Protein AF-A0A7Y3P945-F1 (afdb_monomer_lite)

Structure (mmCIF, N/CA/C/O backbone):
data_AF-A0A7Y3P945-F1
#
_entry.id   AF-A0A7Y3P945-F1
#
loop_
_atom_site.group_PDB
_atom_site.id
_atom_site.type_symbol
_atom_site.label_atom_id
_atom_site.label_alt_id
_atom_site.label_comp_id
_atom_site.label_asym_id
_atom_site.label_entity_id
_atom_site.label_seq_id
_atom_site.pdbx_PDB_ins_code
_atom_site.Cartn_x
_atom_site.Cartn_y
_atom_site.Cartn_z
_atom_site.occupancy
_atom_site.B_iso_or_equiv
_atom_site.auth_seq_id
_atom_site.auth_comp_id
_atom_site.auth_asym_id
_atom_site.auth_atom_id
_atom_site.pdbx_PDB_model_num
ATOM 1 N N . MET A 1 1 ? -8.366 0.566 -23.201 1.00 52.12 1 MET A N 1
ATOM 2 C CA . MET A 1 1 ? -8.079 -0.579 -22.309 1.00 52.12 1 MET A CA 1
ATOM 3 C C . MET A 1 1 ? -8.282 -0.123 -20.877 1.00 52.12 1 MET A C 1
ATOM 5 O O . MET A 1 1 ? -7.810 0.958 -20.553 1.00 52.12 1 MET A O 1
ATOM 9 N N . SER A 1 2 ? -9.002 -0.881 -20.050 1.00 66.69 2 SER A N 1
ATOM 10 C CA . SER A 1 2 ? -9.197 -0.513 -18.643 1.00 66.69 2 SER A CA 1
ATOM 11 C C . SER A 1 2 ? -7.920 -0.789 -17.841 1.00 66.69 2 SER A C 1
ATOM 13 O O . SER A 1 2 ? -7.330 -1.858 -18.020 1.00 66.69 2 SER A O 1
ATOM 15 N N . PRO A 1 3 ? -7.484 0.134 -16.969 1.00 74.44 3 PRO A N 1
ATOM 16 C CA . PRO A 1 3 ? -6.309 -0.074 -16.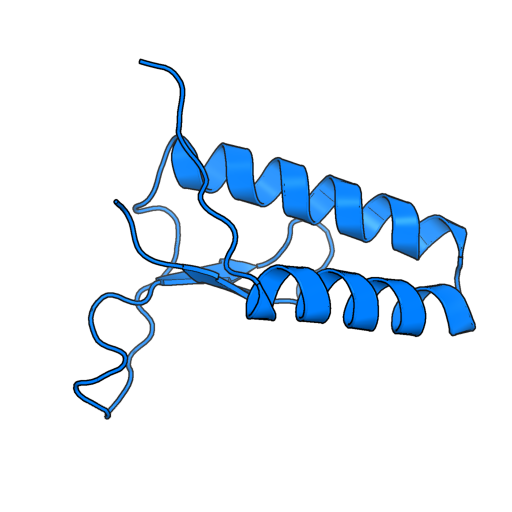136 1.00 74.44 3 PRO A CA 1
ATOM 17 C C . PRO A 1 3 ? -6.464 -1.330 -15.266 1.00 74.44 3 PRO A C 1
ATOM 19 O O . PRO A 1 3 ? -7.482 -1.517 -14.597 1.00 74.44 3 PRO A O 1
ATOM 22 N N . ARG A 1 4 ? -5.456 -2.210 -15.279 1.00 88.06 4 ARG A N 1
ATOM 23 C CA . ARG A 1 4 ? -5.464 -3.473 -14.527 1.00 88.06 4 ARG A CA 1
ATOM 24 C C . ARG A 1 4 ? -4.586 -3.349 -13.287 1.00 88.06 4 ARG A C 1
ATOM 26 O O . ARG A 1 4 ? -3.405 -3.041 -13.384 1.00 88.06 4 ARG A O 1
ATOM 33 N N . VAL A 1 5 ? -5.154 -3.653 -12.122 1.00 93.88 5 VAL A N 1
ATOM 34 C CA . VAL A 1 5 ? -4.438 -3.686 -10.838 1.00 93.88 5 VAL A CA 1
ATOM 35 C C . VAL A 1 5 ? -4.379 -5.123 -10.334 1.00 93.88 5 VAL A C 1
ATOM 37 O O . VAL A 1 5 ? -5.407 -5.789 -10.216 1.00 93.88 5 VAL A O 1
ATOM 40 N N . LEU A 1 6 ? -3.179 -5.600 -9.999 1.00 95.31 6 LEU A N 1
ATOM 41 C CA . LEU A 1 6 ? -2.970 -6.894 -9.349 1.00 95.31 6 LEU A CA 1
ATOM 42 C C . LEU A 1 6 ? -2.443 -6.678 -7.928 1.00 95.31 6 LEU A C 1
ATOM 44 O O . LEU A 1 6 ? -1.311 -6.243 -7.730 1.00 95.31 6 LEU A O 1
ATOM 48 N N . ILE A 1 7 ? -3.261 -7.011 -6.929 1.00 95.56 7 ILE A N 1
ATOM 49 C CA . ILE A 1 7 ? -2.893 -6.882 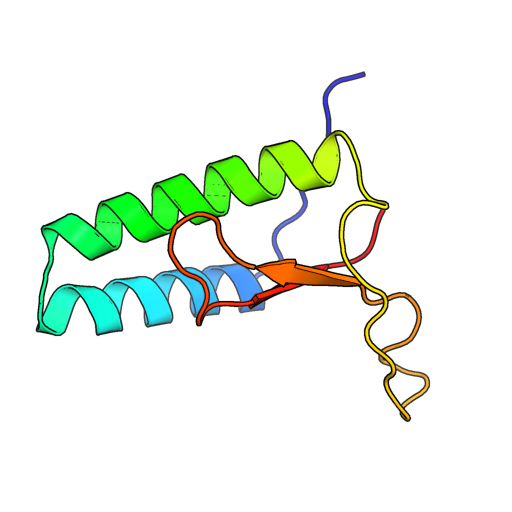-5.514 1.00 95.56 7 ILE A CA 1
ATOM 50 C C . ILE A 1 7 ? -2.349 -8.223 -5.015 1.00 95.56 7 ILE A C 1
ATOM 52 O O . ILE A 1 7 ? -3.068 -9.227 -4.986 1.00 95.56 7 ILE A O 1
ATOM 56 N N . ARG A 1 8 ? -1.074 -8.244 -4.603 1.00 95.75 8 ARG A N 1
ATOM 57 C CA . ARG A 1 8 ? -0.444 -9.432 -4.002 1.00 95.75 8 ARG A CA 1
ATOM 58 C C . ARG A 1 8 ? -1.145 -9.811 -2.696 1.00 95.75 8 ARG A C 1
ATOM 60 O O . ARG A 1 8 ? -1.612 -8.948 -1.960 1.00 95.75 8 ARG A O 1
ATOM 67 N N . LYS A 1 9 ? -1.143 -11.105 -2.357 1.00 97.50 9 LYS A N 1
ATOM 68 C CA . LYS A 1 9 ? -1.723 -11.605 -1.096 1.00 97.50 9 LYS A CA 1
ATOM 69 C C . LYS A 1 9 ? -1.124 -10.916 0.137 1.00 97.50 9 LYS A C 1
ATOM 71 O O . LYS A 1 9 ? -1.875 -10.615 1.053 1.00 97.50 9 LYS A O 1
ATOM 76 N N . ALA A 1 10 ? 0.186 -10.650 0.129 1.00 96.75 10 ALA A N 1
ATOM 77 C CA . ALA A 1 10 ? 0.867 -9.892 1.181 1.00 96.75 10 ALA A CA 1
ATOM 78 C C . ALA A 1 10 ? 0.310 -8.463 1.293 1.00 96.75 10 ALA A C 1
ATOM 80 O O . ALA A 1 10 ? -0.255 -8.129 2.317 1.00 96.75 10 ALA A O 1
ATOM 81 N N . ALA A 1 11 ? 0.288 -7.704 0.192 1.00 97.06 11 ALA A N 1
ATOM 82 C CA . ALA A 1 11 ? -0.264 -6.346 0.176 1.00 97.06 11 ALA A CA 1
ATOM 83 C C . ALA A 1 11 ? -1.740 -6.274 0.613 1.00 97.06 11 ALA A C 1
ATOM 85 O O . ALA A 1 11 ? -2.166 -5.295 1.215 1.00 97.06 11 ALA A O 1
ATOM 86 N N . ARG A 1 12 ? -2.545 -7.311 0.335 1.00 97.50 12 ARG A N 1
ATOM 87 C CA . ARG A 1 12 ? -3.924 -7.389 0.844 1.00 97.50 12 ARG A CA 1
ATOM 88 C C . ARG A 1 12 ? -3.973 -7.534 2.370 1.00 97.50 12 ARG A C 1
ATOM 90 O O . ARG A 1 12 ? -4.880 -6.980 2.978 1.00 97.50 12 ARG A O 1
ATOM 97 N N . ARG A 1 13 ? -3.037 -8.280 2.967 1.00 98.19 13 ARG A N 1
ATOM 98 C CA . ARG A 1 13 ? -2.903 -8.390 4.429 1.00 98.19 13 ARG A CA 1
ATOM 99 C C . ARG A 1 13 ? -2.433 -7.067 5.017 1.00 98.19 13 ARG A C 1
ATOM 101 O O . ARG A 1 13 ? -3.102 -6.572 5.905 1.00 98.19 13 ARG A O 1
ATOM 108 N N . ASP A 1 14 ? -1.423 -6.441 4.414 1.00 98.00 14 ASP A N 1
ATOM 109 C CA . ASP A 1 14 ? -0.917 -5.133 4.852 1.00 98.00 14 ASP A CA 1
ATOM 110 C C . ASP A 1 14 ? -2.042 -4.081 4.902 1.00 98.00 14 ASP A C 1
ATOM 112 O O . ASP A 1 14 ? -2.173 -3.348 5.877 1.00 98.00 14 ASP A O 1
ATOM 116 N N . LEU A 1 15 ? -2.920 -4.043 3.889 1.00 97.31 15 LEU A N 1
ATOM 117 C CA . LEU A 1 15 ? -4.097 -3.163 3.892 1.00 97.31 15 LEU A CA 1
ATOM 118 C C . LEU A 1 15 ? -5.055 -3.452 5.055 1.00 97.31 15 LEU A C 1
ATOM 120 O O . LEU A 1 15 ? -5.577 -2.513 5.656 1.00 97.31 15 LEU A O 1
ATOM 124 N N . ALA A 1 16 ? -5.308 -4.730 5.344 1.00 97.50 16 ALA A N 1
ATOM 125 C CA . ALA A 1 16 ? -6.184 -5.138 6.436 1.00 97.50 16 ALA A CA 1
ATOM 126 C C . ALA A 1 16 ? -5.57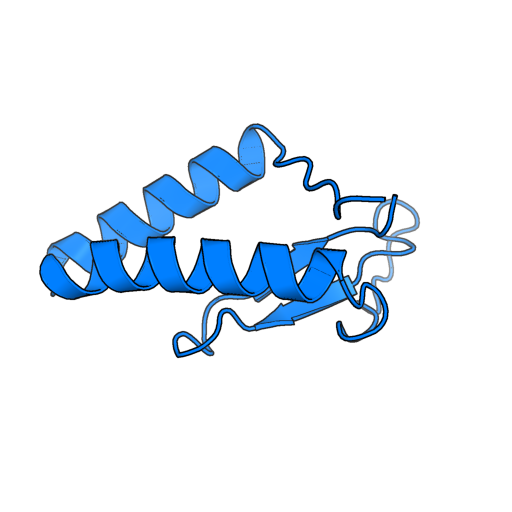2 -4.789 7.800 1.00 97.50 16 ALA A C 1
ATOM 128 O O . ALA A 1 16 ? -6.273 -4.243 8.648 1.00 97.50 16 ALA A O 1
ATOM 129 N N . ASP A 1 17 ? -4.273 -5.027 7.976 1.00 98.06 17 ASP A N 1
ATOM 130 C CA . ASP A 1 17 ? -3.544 -4.747 9.213 1.00 98.06 17 ASP A CA 1
ATOM 131 C C . ASP A 1 17 ? -3.475 -3.234 9.481 1.00 98.06 17 ASP A C 1
ATOM 133 O O . ASP A 1 17 ? -3.785 -2.788 10.588 1.00 98.06 17 ASP A O 1
ATOM 137 N N . CYS A 1 18 ? -3.177 -2.418 8.459 1.00 96.75 18 CYS A N 1
ATOM 138 C CA . CYS A 1 18 ? -3.225 -0.956 8.566 1.00 96.75 18 CYS A CA 1
ATOM 139 C C . CYS A 1 18 ? -4.629 -0.455 8.934 1.00 96.75 18 CYS A C 1
ATOM 141 O O . CYS A 1 18 ? -4.775 0.369 9.837 1.00 96.75 18 CYS A O 1
ATOM 143 N N . ALA A 1 19 ? -5.672 -0.959 8.266 1.00 97.06 19 ALA A N 1
ATOM 144 C CA . ALA A 1 19 ? -7.047 -0.560 8.557 1.00 97.06 19 ALA A CA 1
ATOM 145 C C . ALA A 1 19 ? -7.471 -0.966 9.978 1.00 97.06 19 ALA A C 1
ATOM 147 O O . ALA A 1 19 ? -8.074 -0.160 10.688 1.00 97.06 19 ALA A O 1
ATOM 148 N N . ALA A 1 20 ? -7.115 -2.176 10.417 1.00 97.56 20 ALA A N 1
ATOM 149 C CA . ALA A 1 20 ? -7.376 -2.650 11.772 1.00 97.56 20 ALA A CA 1
ATOM 150 C C . ALA A 1 20 ? -6.670 -1.776 12.819 1.00 97.56 20 ALA A C 1
ATOM 152 O O . ALA A 1 20 ? -7.299 -1.378 13.797 1.00 97.56 20 ALA A O 1
ATOM 153 N N . PHE A 1 21 ? -5.407 -1.407 12.585 1.00 96.56 21 PHE A N 1
ATOM 154 C CA . PHE A 1 21 ? -4.665 -0.511 13.472 1.00 96.56 21 PHE A CA 1
ATOM 155 C C . PHE A 1 21 ? -5.310 0.879 13.570 1.00 96.56 21 PHE A C 1
ATOM 157 O O . PHE A 1 21 ? -5.519 1.390 14.669 1.00 96.56 21 PHE A O 1
ATOM 164 N N . ILE A 1 22 ? -5.693 1.476 12.435 1.00 95.62 22 ILE A N 1
ATOM 165 C CA . ILE A 1 22 ? -6.397 2.769 12.410 1.00 95.62 22 ILE A CA 1
ATOM 166 C C . ILE A 1 22 ? -7.719 2.676 13.189 1.00 95.62 22 ILE A C 1
ATOM 168 O O . ILE A 1 22 ? -8.055 3.581 13.961 1.00 95.62 22 ILE A O 1
ATOM 172 N N . ALA A 1 23 ? -8.450 1.568 13.036 1.00 96.75 23 ALA A N 1
ATOM 173 C CA . ALA A 1 23 ? -9.740 1.362 13.684 1.00 96.75 23 ALA A CA 1
ATOM 174 C C . ALA A 1 23 ? -9.664 1.308 15.218 1.00 96.75 23 ALA A C 1
ATOM 176 O O . ALA A 1 23 ? -10.657 1.634 15.864 1.00 96.75 23 ALA A O 1
ATOM 177 N N . LEU A 1 24 ? -8.503 0.986 15.805 1.00 96.69 24 LEU A N 1
ATOM 178 C CA . LEU A 1 24 ? -8.308 1.010 17.263 1.00 96.69 24 LEU A CA 1
ATOM 179 C C . LEU A 1 24 ? -8.547 2.397 17.870 1.00 96.69 24 LEU A C 1
ATOM 181 O O . LEU A 1 24 ? -8.924 2.501 19.033 1.00 96.69 24 LEU A O 1
ATOM 185 N N . THR A 1 25 ? -8.320 3.460 17.095 1.00 94.12 25 THR A N 1
ATOM 186 C CA . THR A 1 25 ? -8.488 4.844 17.563 1.00 94.12 25 THR A CA 1
ATOM 187 C C . THR A 1 25 ? -9.627 5.567 16.854 1.00 94.12 25 THR A C 1
ATOM 189 O O . THR A 1 25 ? -10.315 6.377 17.475 1.00 94.12 25 THR A O 1
ATOM 192 N N . ARG A 1 26 ? -9.826 5.312 15.552 1.00 92.94 26 ARG A N 1
ATOM 193 C CA . ARG A 1 26 ? -10.808 6.012 14.706 1.00 92.94 26 ARG A CA 1
ATOM 194 C C . ARG A 1 26 ? -11.405 5.065 13.651 1.00 92.94 26 ARG A C 1
ATOM 196 O O . ARG A 1 26 ? -10.951 5.066 12.504 1.00 92.94 26 ARG A O 1
ATOM 203 N N . PRO A 1 27 ? -12.441 4.277 13.990 1.00 89.19 27 PRO A N 1
ATOM 204 C CA . PRO A 1 27 ? -13.069 3.308 13.080 1.00 89.19 27 PRO A CA 1
ATOM 205 C C . PRO A 1 27 ? -13.512 3.894 11.732 1.00 89.19 27 PRO A C 1
ATOM 207 O O . PRO A 1 27 ? -13.263 3.310 10.679 1.00 89.19 27 PRO A O 1
ATOM 210 N N . GLN A 1 28 ? -14.099 5.091 11.739 1.00 89.88 28 GLN A N 1
ATOM 211 C CA . GLN A 1 28 ? -14.524 5.808 10.534 1.00 89.88 28 GLN A CA 1
ATOM 212 C C . GLN A 1 28 ? -13.356 6.139 9.590 1.00 89.88 28 GLN A C 1
ATOM 214 O O . GLN A 1 28 ? -13.521 6.175 8.371 1.00 89.88 28 GLN A O 1
ATOM 219 N N . THR A 1 29 ? -12.153 6.335 10.135 1.00 94.75 29 THR A N 1
ATOM 220 C CA . THR A 1 29 ? -10.947 6.625 9.353 1.00 94.75 29 THR A CA 1
ATOM 221 C C . THR A 1 29 ? -10.394 5.365 8.681 1.00 94.75 29 THR A C 1
ATOM 223 O O . THR A 1 29 ? -9.787 5.468 7.618 1.00 94.75 29 THR A O 1
ATOM 226 N N . ALA A 1 30 ? -10.646 4.172 9.228 1.00 95.38 30 ALA A N 1
ATOM 227 C CA . ALA A 1 30 ? -10.202 2.917 8.620 1.00 95.38 30 ALA A CA 1
ATOM 228 C C . ALA A 1 30 ? -10.901 2.643 7.277 1.00 95.38 30 ALA A C 1
ATOM 230 O O . ALA A 1 30 ? -10.254 2.241 6.310 1.00 95.38 30 ALA A O 1
ATOM 231 N N . ALA A 1 31 ? -12.204 2.926 7.184 1.00 94.81 31 ALA A N 1
ATOM 232 C CA . ALA A 1 31 ? -12.933 2.839 5.918 1.00 94.81 31 ALA A CA 1
ATOM 233 C C . ALA A 1 31 ? -12.399 3.856 4.893 1.00 94.81 31 ALA A C 1
ATOM 235 O O . ALA A 1 31 ? -12.099 3.492 3.755 1.00 94.81 31 ALA A O 1
ATOM 236 N N . ALA A 1 32 ? -12.183 5.105 5.325 1.00 96.00 32 ALA A N 1
ATOM 237 C CA . ALA A 1 32 ? -11.598 6.148 4.482 1.00 96.00 32 ALA A CA 1
ATOM 238 C C . ALA A 1 32 ? -10.195 5.767 3.968 1.00 96.00 32 ALA A C 1
ATOM 240 O O . ALA A 1 32 ? -9.878 6.013 2.806 1.00 96.00 32 ALA A O 1
ATOM 241 N N . PHE A 1 33 ? -9.376 5.103 4.790 1.00 96.88 33 PHE A N 1
ATOM 242 C CA . PHE A 1 33 ? -8.066 4.592 4.382 1.00 96.88 33 PHE A CA 1
ATOM 243 C C . PHE A 1 33 ? -8.163 3.585 3.233 1.00 96.88 33 PHE A C 1
ATOM 245 O O . PHE A 1 33 ? -7.463 3.727 2.228 1.00 96.88 33 PHE A O 1
ATOM 252 N N . LEU A 1 34 ? -9.048 2.590 3.344 1.00 96.19 34 LEU A N 1
ATOM 253 C CA . LEU A 1 34 ? -9.230 1.573 2.303 1.00 96.19 34 LEU A CA 1
ATOM 254 C C . LEU A 1 34 ? -9.728 2.184 0.986 1.00 96.19 34 LEU A C 1
ATOM 256 O O . LEU A 1 34 ? -9.286 1.789 -0.100 1.00 96.19 34 LEU A O 1
ATOM 260 N N . ASP A 1 35 ? -10.610 3.174 1.073 1.00 96.31 35 ASP A N 1
ATOM 261 C CA . ASP A 1 35 ? -11.128 3.897 -0.084 1.00 96.31 35 ASP A CA 1
ATOM 262 C C . ASP A 1 35 ? -10.051 4.762 -0.743 1.00 96.31 35 ASP A C 1
ATOM 264 O O . ASP A 1 35 ? -9.891 4.738 -1.969 1.00 96.31 35 ASP A O 1
ATOM 268 N N . SER A 1 36 ? -9.246 5.465 0.052 1.00 96.88 36 SER A N 1
ATOM 269 C CA . SER A 1 36 ? -8.097 6.231 -0.432 1.00 96.88 36 SER A CA 1
ATOM 270 C C . SER A 1 36 ? -7.016 5.345 -1.049 1.00 96.88 36 SER A C 1
ATOM 272 O O . SER A 1 36 ? -6.484 5.687 -2.110 1.00 96.88 36 SER A O 1
ATOM 274 N N . ALA A 1 37 ? -6.741 4.167 -0.483 1.00 96.81 37 ALA A N 1
ATOM 275 C CA . ALA A 1 37 ? -5.846 3.183 -1.089 1.00 96.81 37 ALA A CA 1
ATOM 276 C C . ALA A 1 37 ? -6.378 2.713 -2.452 1.00 96.81 37 ALA A C 1
ATOM 278 O O . ALA A 1 37 ? -5.647 2.744 -3.444 1.00 96.81 37 ALA A O 1
ATOM 279 N N . ARG A 1 38 ? -7.672 2.373 -2.541 1.00 95.50 38 ARG A N 1
ATOM 280 C CA . ARG A 1 38 ? -8.322 1.958 -3.795 1.00 95.50 38 ARG A CA 1
ATOM 281 C C . ARG A 1 38 ? -8.274 3.043 -4.875 1.00 95.50 38 ARG A C 1
ATOM 283 O O . ARG A 1 38 ? -7.907 2.738 -6.011 1.00 95.50 38 ARG A O 1
ATOM 290 N N . ARG A 1 39 ? -8.587 4.299 -4.531 1.00 95.81 39 ARG A N 1
ATOM 291 C CA . ARG A 1 39 ? -8.459 5.451 -5.448 1.00 95.81 39 ARG A CA 1
ATOM 292 C C . ARG A 1 39 ? -7.016 5.636 -5.911 1.00 95.81 39 ARG A C 1
ATOM 294 O O . ARG A 1 39 ? -6.771 5.855 -7.096 1.00 95.81 39 ARG A O 1
ATOM 301 N N . THR A 1 40 ? -6.060 5.490 -4.994 1.00 96.06 40 THR A N 1
ATOM 302 C CA . THR A 1 40 ? -4.634 5.596 -5.320 1.00 96.06 40 THR A CA 1
ATOM 303 C C . THR A 1 40 ? -4.211 4.494 -6.294 1.00 96.06 40 THR A C 1
ATOM 305 O O . THR A 1 40 ? -3.532 4.786 -7.273 1.00 96.06 40 THR A O 1
ATOM 308 N N . PHE A 1 41 ? -4.660 3.247 -6.110 1.00 95.31 41 PHE A N 1
ATOM 309 C CA . PHE A 1 41 ? -4.374 2.159 -7.055 1.00 95.31 41 PHE A CA 1
ATOM 310 C C . PHE A 1 41 ? -4.928 2.425 -8.453 1.00 95.31 41 PHE A C 1
ATOM 312 O O . PHE A 1 41 ? -4.210 2.218 -9.428 1.00 95.31 41 PHE A O 1
ATOM 319 N N . ALA A 1 42 ? -6.171 2.903 -8.553 1.00 94.06 42 ALA A N 1
ATOM 320 C CA . ALA A 1 42 ? -6.767 3.265 -9.837 1.00 94.06 42 ALA A CA 1
ATOM 321 C C . ALA A 1 42 ? -5.929 4.343 -10.541 1.00 94.06 42 ALA A C 1
ATOM 323 O O . ALA A 1 42 ? -5.560 4.182 -11.704 1.00 94.06 42 ALA A O 1
ATOM 324 N N . ARG A 1 43 ? -5.516 5.378 -9.799 1.00 94.56 43 ARG A N 1
ATOM 325 C CA . ARG A 1 43 ? -4.683 6.452 -10.345 1.00 94.56 43 ARG A CA 1
ATOM 326 C C . ARG A 1 43 ? -3.308 5.969 -10.807 1.00 94.56 43 ARG A C 1
ATOM 328 O O . ARG A 1 43 ? -2.832 6.384 -11.860 1.00 94.56 43 ARG A O 1
ATOM 335 N N . LEU A 1 44 ? -2.671 5.087 -10.039 1.00 94.94 44 LEU A N 1
ATOM 336 C CA . LEU A 1 44 ? -1.381 4.497 -10.406 1.00 94.94 44 LEU A CA 1
ATOM 337 C C . LEU A 1 44 ? -1.489 3.549 -11.603 1.00 94.94 44 LEU A C 1
ATOM 339 O O . LEU A 1 44 ? -0.518 3.385 -12.330 1.00 94.94 44 LEU A O 1
ATOM 343 N N . ALA A 1 45 ? -2.646 2.931 -11.824 1.00 94.44 45 ALA A N 1
ATOM 344 C CA . ALA A 1 45 ? -2.863 2.096 -12.995 1.00 94.44 45 ALA A CA 1
ATOM 345 C C . ALA A 1 45 ? -3.112 2.924 -14.268 1.00 94.44 45 ALA A C 1
ATOM 347 O O . ALA A 1 45 ? -2.735 2.487 -15.351 1.00 94.44 45 ALA A O 1
ATOM 348 N N . GLU A 1 46 ? -3.693 4.122 -14.144 1.00 94.38 46 GLU A N 1
ATOM 349 C CA . GLU A 1 46 ? -3.800 5.094 -15.245 1.00 94.38 46 GLU A CA 1
ATOM 350 C C . GLU A 1 46 ? -2.448 5.720 -15.606 1.00 94.38 46 GLU A C 1
ATOM 352 O O . GLU A 1 46 ? -2.131 5.867 -16.785 1.00 94.38 46 GLU A O 1
ATOM 357 N N . LEU A 1 47 ? -1.648 6.092 -14.598 1.00 94.19 47 LEU A N 1
ATOM 358 C CA . LEU A 1 47 ? -0.343 6.729 -14.785 1.00 94.19 47 LEU A CA 1
ATOM 359 C C . LEU A 1 47 ? 0.741 6.041 -13.931 1.00 94.19 47 LEU A C 1
ATOM 361 O O . LEU A 1 47 ? 1.137 6.562 -12.882 1.00 94.19 47 LEU A O 1
ATOM 365 N N . PRO A 1 48 ? 1.280 4.888 -14.378 1.00 93.00 48 PRO A N 1
ATOM 366 C CA . PRO A 1 48 ? 2.233 4.099 -13.592 1.00 93.00 48 PRO A CA 1
ATOM 367 C C . PRO A 1 48 ? 3.571 4.790 -13.320 1.00 93.00 48 PRO A C 1
ATOM 369 O O . PRO A 1 48 ? 4.295 4.381 -12.412 1.00 93.00 48 PRO A O 1
ATOM 372 N N . SER A 1 49 ? 3.913 5.839 -14.070 1.00 93.06 49 SER A N 1
ATOM 373 C CA . SER A 1 49 ? 5.124 6.642 -13.869 1.00 93.06 49 SER A CA 1
ATOM 374 C C . SER A 1 49 ? 5.016 7.660 -12.728 1.00 93.06 49 SER A C 1
ATOM 376 O O . SER A 1 49 ? 6.041 8.213 -12.336 1.00 93.06 49 SER A O 1
ATOM 378 N N . LEU A 1 50 ? 3.816 7.882 -12.170 1.00 93.94 50 LEU A N 1
ATOM 379 C CA . LEU A 1 50 ? 3.560 8.889 -11.132 1.00 93.94 50 LEU A CA 1
ATOM 380 C C . LEU A 1 50 ? 4.326 8.622 -9.822 1.00 93.94 50 LEU A C 1
ATOM 382 O O . LEU A 1 50 ? 4.690 9.552 -9.104 1.00 93.94 50 LEU A O 1
ATOM 386 N N . GLY A 1 51 ? 4.582 7.352 -9.503 1.00 92.69 51 GLY A N 1
ATOM 387 C CA . GLY A 1 51 ? 5.388 6.948 -8.356 1.00 92.69 51 GLY A CA 1
ATOM 388 C C . GLY A 1 51 ? 6.875 7.223 -8.548 1.00 92.69 51 GLY A C 1
ATOM 389 O O . GLY A 1 51 ? 7.450 6.909 -9.593 1.00 92.69 51 GLY A O 1
ATOM 390 N N . ALA A 1 52 ? 7.519 7.730 -7.497 1.00 92.81 52 ALA A N 1
ATOM 391 C CA . ALA A 1 52 ? 8.966 7.903 -7.463 1.00 92.81 52 ALA A CA 1
ATOM 392 C C . ALA A 1 52 ? 9.668 6.539 -7.456 1.00 92.81 52 ALA A C 1
ATOM 394 O O . ALA A 1 52 ? 9.224 5.605 -6.781 1.00 92.81 52 ALA A O 1
ATOM 395 N N . THR A 1 53 ? 10.787 6.431 -8.170 1.00 91.25 53 THR A N 1
ATOM 396 C CA . THR A 1 53 ? 11.632 5.233 -8.136 1.00 91.25 53 THR A CA 1
ATOM 397 C C . THR A 1 53 ? 12.114 4.983 -6.710 1.00 91.25 53 THR A C 1
ATOM 399 O O . THR A 1 53 ? 12.599 5.891 -6.029 1.00 91.25 53 THR A O 1
ATOM 402 N N . TYR A 1 54 ? 11.967 3.748 -6.240 1.00 88.56 54 TYR A N 1
ATOM 403 C CA . TYR A 1 54 ? 12.543 3.325 -4.976 1.00 88.56 54 TYR A CA 1
ATOM 404 C C . TYR A 1 54 ? 13.996 2.914 -5.224 1.00 88.56 54 TYR A C 1
ATOM 406 O O . TYR A 1 54 ? 14.260 1.887 -5.846 1.00 88.56 54 TYR A O 1
ATOM 414 N N . ALA A 1 55 ? 14.934 3.753 -4.780 1.00 78.56 55 ALA A N 1
ATOM 415 C CA . ALA A 1 55 ? 16.367 3.501 -4.893 1.00 78.56 55 ALA A CA 1
ATOM 416 C C . ALA A 1 55 ? 16.778 2.389 -3.917 1.00 78.56 55 ALA A C 1
ATOM 418 O O . ALA A 1 55 ? 17.260 2.644 -2.816 1.00 78.56 55 ALA A O 1
ATOM 419 N N . ALA A 1 56 ? 16.515 1.145 -4.302 1.00 74.38 56 ALA A N 1
ATOM 420 C CA . ALA A 1 56 ? 16.902 -0.016 -3.528 1.00 74.38 56 ALA A CA 1
ATOM 421 C C . ALA A 1 56 ? 18.293 -0.503 -3.941 1.00 74.38 56 ALA A C 1
ATOM 423 O O . ALA A 1 56 ? 18.582 -0.661 -5.124 1.00 74.38 56 ALA A O 1
ATOM 424 N N . LEU A 1 57 ? 19.128 -0.813 -2.948 1.00 67.62 57 LEU A N 1
ATOM 425 C CA . LEU A 1 57 ? 20.455 -1.403 -3.158 1.00 67.62 57 LEU A CA 1
ATOM 426 C C . LEU A 1 57 ? 20.376 -2.877 -3.599 1.00 67.62 57 LEU A C 1
ATOM 428 O O . LEU A 1 57 ? 21.325 -3.411 -4.164 1.00 67.62 57 LEU A O 1
ATOM 432 N N . SER A 1 58 ? 19.243 -3.549 -3.352 1.00 79.75 58 SER A N 1
ATOM 433 C CA . SER A 1 58 ? 19.061 -4.963 -3.690 1.00 79.75 58 SER A CA 1
ATOM 434 C C . SER A 1 58 ? 18.542 -5.156 -5.122 1.00 79.75 58 SER A C 1
ATOM 436 O O . SER A 1 58 ? 17.493 -4.600 -5.467 1.00 79.75 58 SER A O 1
ATOM 438 N N . PRO A 1 59 ? 19.163 -6.044 -5.924 1.00 77.69 59 PRO A N 1
ATOM 439 C CA . PRO A 1 59 ? 18.676 -6.427 -7.253 1.00 77.69 59 PRO A CA 1
ATOM 440 C C . PRO A 1 59 ? 17.217 -6.910 -7.282 1.00 77.69 59 PRO A C 1
ATOM 442 O O . PRO A 1 59 ? 16.521 -6.722 -8.279 1.00 77.69 59 PRO A O 1
ATOM 445 N N . SER A 1 60 ? 16.748 -7.516 -6.187 1.00 80.19 60 SER A N 1
ATOM 446 C CA . SER A 1 60 ? 15.381 -8.045 -6.036 1.00 80.19 60 SER A CA 1
ATOM 447 C C . SER A 1 60 ? 14.299 -6.957 -5.954 1.00 80.19 60 SER A C 1
ATOM 449 O O . SER A 1 60 ? 13.112 -7.216 -6.182 1.00 80.19 60 SER A O 1
ATOM 451 N N . LEU A 1 61 ? 14.710 -5.723 -5.659 1.00 83.06 61 LEU A N 1
ATOM 452 C CA . LEU A 1 61 ? 13.848 -4.558 -5.484 1.00 83.06 61 LEU A CA 1
ATOM 453 C C . LEU A 1 61 ? 13.949 -3.578 -6.660 1.00 83.06 61 LEU A C 1
ATOM 455 O O . LEU A 1 61 ? 13.407 -2.475 -6.590 1.00 83.06 61 LEU A O 1
ATOM 459 N N . ARG A 1 62 ? 14.583 -3.996 -7.765 1.00 83.12 62 ARG A N 1
ATOM 460 C CA . ARG A 1 62 ? 14.581 -3.236 -9.018 1.00 83.12 62 ARG A CA 1
ATOM 461 C C . ARG A 1 62 ? 13.155 -2.994 -9.519 1.00 83.12 62 ARG A C 1
ATOM 463 O O . ARG A 1 62 ? 12.226 -3.769 -9.239 1.00 83.12 62 ARG A O 1
ATOM 470 N N . ASP A 1 63 ? 13.012 -1.857 -10.194 1.00 86.88 63 ASP A N 1
ATOM 471 C CA . ASP A 1 63 ? 11.788 -1.352 -10.827 1.00 86.88 63 ASP A CA 1
ATOM 472 C C . ASP A 1 63 ? 10.604 -1.125 -9.882 1.00 86.88 63 ASP A C 1
ATOM 474 O O . ASP A 1 63 ? 9.471 -0.916 -10.320 1.00 86.88 63 ASP A O 1
ATOM 478 N N . ILE A 1 64 ? 10.854 -1.136 -8.570 1.00 93.31 64 ILE A N 1
ATOM 479 C CA . ILE A 1 64 ? 9.850 -0.744 -7.593 1.00 93.31 64 ILE A CA 1
ATOM 480 C C . ILE A 1 64 ? 9.698 0.771 -7.626 1.00 93.31 64 ILE A C 1
ATOM 482 O O . ILE A 1 64 ? 10.659 1.537 -7.526 1.00 93.31 64 ILE A O 1
ATOM 486 N N . ARG A 1 65 ? 8.446 1.195 -7.708 1.00 94.62 65 ARG A N 1
ATOM 487 C CA . ARG A 1 65 ? 8.026 2.571 -7.490 1.00 94.62 65 ARG A CA 1
ATOM 488 C C . ARG A 1 65 ? 7.290 2.663 -6.168 1.00 94.62 65 ARG A C 1
ATOM 490 O O . ARG A 1 65 ? 6.664 1.698 -5.725 1.00 94.62 65 ARG A O 1
ATOM 497 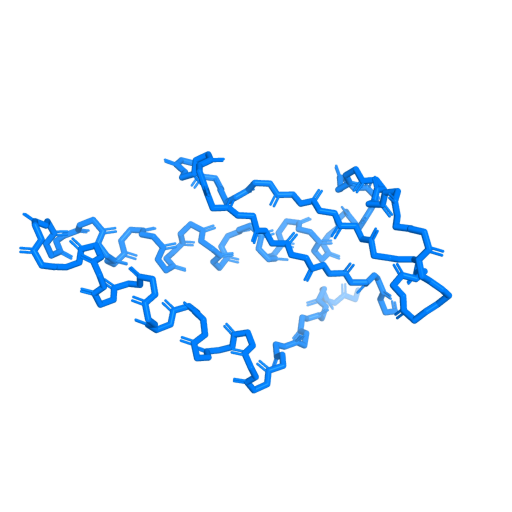N N . ARG A 1 66 ? 7.367 3.834 -5.546 1.00 95.38 66 ARG A N 1
ATOM 498 C CA . ARG A 1 66 ? 6.629 4.157 -4.328 1.00 95.38 66 ARG A CA 1
ATOM 499 C C . ARG A 1 66 ? 5.754 5.381 -4.531 1.00 95.38 66 ARG A C 1
ATOM 501 O O . ARG A 1 66 ? 6.156 6.344 -5.187 1.00 95.38 66 ARG A O 1
ATOM 508 N N . PHE A 1 67 ? 4.577 5.359 -3.930 1.00 96.62 67 PHE A N 1
ATOM 509 C CA . PHE A 1 67 ? 3.668 6.497 -3.913 1.00 96.62 67 PHE A CA 1
ATOM 510 C C . PHE A 1 67 ? 2.915 6.547 -2.585 1.00 96.62 67 PHE A C 1
ATOM 512 O O . PHE A 1 67 ? 2.724 5.512 -1.951 1.00 96.62 67 PHE A O 1
ATOM 519 N N . ARG A 1 68 ? 2.521 7.739 -2.138 1.00 97.50 68 ARG A N 1
ATOM 520 C CA . ARG A 1 68 ? 1.760 7.895 -0.890 1.00 97.50 68 ARG A CA 1
ATOM 521 C C . ARG A 1 68 ? 0.300 7.528 -1.120 1.00 97.50 68 ARG A C 1
ATOM 523 O O . ARG A 1 68 ? -0.233 7.810 -2.191 1.00 97.50 68 ARG A O 1
ATOM 530 N N . VAL A 1 69 ? -0.349 6.949 -0.115 1.00 96.25 69 VAL A N 1
ATOM 531 C CA . VAL A 1 69 ? -1.811 6.835 -0.113 1.00 96.25 69 VAL A CA 1
ATOM 532 C C . VAL A 1 69 ? -2.390 8.247 0.012 1.00 96.25 69 VAL A C 1
ATOM 534 O O . VAL A 1 69 ? -1.974 9.015 0.883 1.00 96.25 69 VAL A O 1
ATOM 537 N N . ALA A 1 70 ? -3.315 8.620 -0.877 1.00 89.12 70 ALA A N 1
ATOM 538 C CA . ALA A 1 70 ? -3.975 9.927 -0.814 1.00 89.12 70 ALA A CA 1
ATOM 539 C C . ALA A 1 70 ? -4.584 10.154 0.581 1.00 89.12 70 ALA A C 1
ATOM 541 O O . ALA A 1 70 ? -5.161 9.227 1.130 1.00 89.12 70 ALA A O 1
ATOM 542 N N . GLU A 1 71 ? -4.438 11.352 1.158 1.00 91.25 71 GLU A N 1
ATOM 543 C CA . GLU A 1 71 ? -4.920 11.711 2.516 1.00 91.25 71 GLU A CA 1
ATOM 544 C C . GLU A 1 71 ? -4.253 10.945 3.684 1.00 91.25 71 GLU A C 1
ATOM 546 O O . GLU A 1 71 ? -4.469 11.290 4.841 1.00 91.25 71 GLU A O 1
ATOM 551 N N . PHE A 1 72 ? -3.385 9.965 3.403 1.00 94.31 72 PHE A N 1
ATOM 552 C CA . PHE A 1 72 ? -2.675 9.143 4.387 1.00 94.31 72 PHE A CA 1
ATOM 553 C C . PHE A 1 72 ? -1.176 9.123 4.064 1.00 94.31 72 PHE A C 1
ATOM 555 O O . PHE A 1 72 ? -0.617 8.111 3.638 1.00 94.31 72 PHE A O 1
ATOM 562 N N . THR A 1 73 ? -0.510 10.265 4.249 1.00 90.12 73 THR A N 1
ATOM 563 C CA . THR A 1 73 ? 0.877 10.488 3.800 1.00 90.12 73 THR A CA 1
ATOM 564 C C . THR A 1 73 ? 1.913 9.565 4.434 1.00 90.12 73 THR A C 1
ATOM 566 O O . THR A 1 73 ? 2.966 9.350 3.828 1.00 90.12 73 THR A O 1
ATOM 569 N N . ASP A 1 74 ? 1.599 9.010 5.605 1.00 93.12 74 ASP A N 1
ATOM 570 C CA . ASP A 1 74 ? 2.458 8.083 6.352 1.00 93.12 74 ASP A CA 1
ATOM 571 C C . ASP A 1 74 ? 2.391 6.646 5.815 1.00 93.12 74 ASP A C 1
ATOM 573 O O . ASP A 1 74 ? 3.182 5.792 6.208 1.00 93.12 74 ASP A O 1
ATOM 577 N N . HIS A 1 75 ? 1.476 6.373 4.879 1.00 96.06 75 HIS A N 1
ATOM 578 C CA . HIS A 1 75 ? 1.316 5.068 4.250 1.00 96.06 75 HIS A CA 1
ATOM 579 C C . HIS A 1 75 ? 1.829 5.111 2.808 1.00 96.06 75 HIS A C 1
ATOM 581 O O . HIS A 1 75 ? 1.445 5.963 2.000 1.00 96.06 75 HIS A O 1
ATOM 587 N N . LEU A 1 76 ? 2.703 4.162 2.469 1.00 96.12 76 LEU A N 1
ATOM 588 C CA . LEU A 1 76 ? 3.321 4.047 1.150 1.00 96.12 76 LEU A CA 1
ATOM 589 C C . LEU A 1 76 ? 2.836 2.794 0.423 1.00 96.12 76 LEU A C 1
ATOM 591 O O . LEU A 1 76 ? 2.792 1.703 0.981 1.00 96.12 76 LEU A O 1
ATOM 595 N N . ILE A 1 77 ? 2.551 2.949 -0.864 1.00 96.06 77 ILE A N 1
ATOM 596 C CA . ILE A 1 77 ? 2.278 1.859 -1.794 1.00 96.06 77 ILE A CA 1
ATOM 597 C C . ILE A 1 77 ? 3.551 1.587 -2.582 1.00 96.06 77 ILE A C 1
ATOM 599 O O . ILE A 1 77 ? 4.029 2.461 -3.306 1.00 96.06 77 ILE A O 1
ATOM 603 N N . PHE A 1 78 ? 4.060 0.361 -2.482 1.00 95.50 78 PHE A N 1
ATOM 604 C CA . PHE A 1 78 ? 5.146 -0.141 -3.318 1.00 95.50 78 PHE A CA 1
ATOM 605 C C . PHE A 1 78 ? 4.573 -0.983 -4.457 1.00 95.50 78 PHE A C 1
ATOM 607 O O . PHE A 1 78 ? 3.845 -1.950 -4.221 1.00 95.50 78 PHE A O 1
ATOM 614 N N . TYR A 1 79 ? 4.898 -0.634 -5.699 1.00 95.38 79 TYR A N 1
ATOM 615 C CA . TYR A 1 79 ? 4.324 -1.287 -6.874 1.00 95.38 79 TYR A CA 1
ATOM 616 C C . TYR A 1 79 ? 5.321 -1.387 -8.030 1.00 95.38 79 TYR A C 1
ATOM 618 O O . TYR A 1 79 ? 6.390 -0.777 -8.010 1.00 95.38 79 TYR A O 1
ATOM 626 N N . ARG A 1 80 ? 4.956 -2.184 -9.037 1.00 93.44 80 ARG A N 1
ATOM 627 C CA . ARG A 1 80 ? 5.626 -2.255 -10.338 1.00 93.44 80 ARG A CA 1
ATOM 628 C C . ARG A 1 80 ? 4.568 -2.089 -11.431 1.00 93.44 80 ARG A C 1
ATOM 630 O O . ARG A 1 80 ? 3.515 -2.717 -11.294 1.00 93.44 80 ARG A O 1
ATOM 637 N N . PRO A 1 81 ? 4.809 -1.267 -12.465 1.00 91.44 81 PRO A N 1
ATOM 638 C CA . PRO A 1 81 ? 4.011 -1.3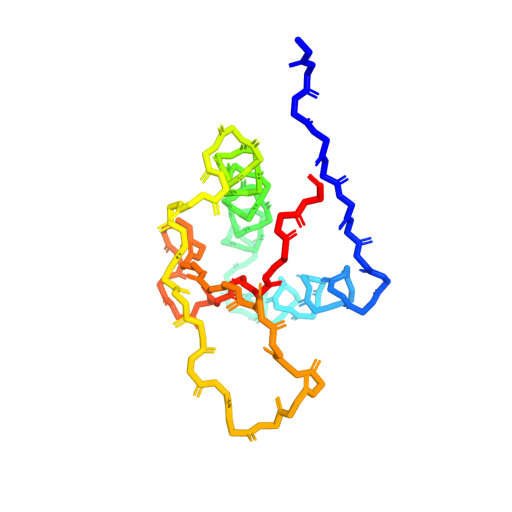09 -13.687 1.00 91.44 81 PRO A CA 1
ATOM 639 C C . PRO A 1 81 ? 4.028 -2.728 -14.279 1.00 91.44 81 PRO A C 1
ATOM 641 O O . PRO A 1 81 ? 5.037 -3.425 -14.148 1.00 91.44 81 PRO A O 1
ATOM 644 N N . ILE A 1 82 ? 2.910 -3.153 -14.868 1.00 86.25 82 ILE A N 1
ATOM 645 C CA . ILE A 1 82 ? 2.755 -4.448 -15.551 1.00 86.25 82 ILE A CA 1
AT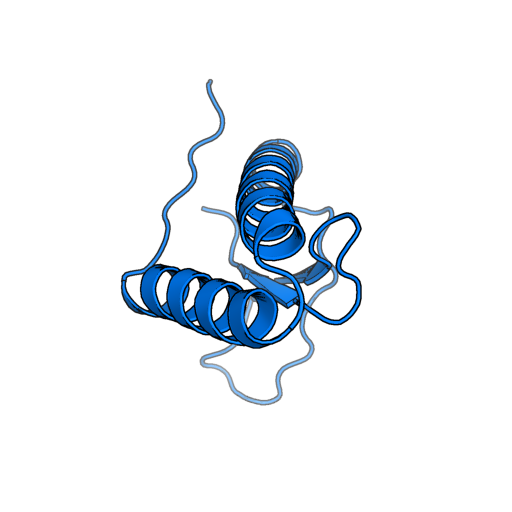OM 646 C C . ILE A 1 82 ? 2.664 -4.260 -17.058 1.00 86.25 82 ILE A C 1
ATOM 648 O O . ILE A 1 82 ? 2.195 -3.176 -17.472 1.00 86.25 82 ILE A O 1
#

Sequence (82 aa):
MSPRVLIRKAARRDLADCAAFIALTRPQTAAAFLDSARRTFARLAELPSLGATYAALSPSLRDIRRFRVAEFTDHLIFYRPI

Secondary structure (DSSP, 8-state):
-PPP----HHHHHHHHHHHHHHHTT-HHHHHHHHHHHHHHHHHHHH-GGGSEE---SSGGGTT-EEEEETTEEEEEEEE---

Radius of gyration: 13.34 Å; chains: 1; bounding box: 35×23×40 Å

Foldseek 3Di:
DQQDDDQDPVNVVVLVVVLVVCCVPPNPVSVVQNVLQVVVRSVCSVPVPPFDFDPDPDPVLPQWGWDARVVGRVDIDTDHHD

pLDDT: mean 91.88, std 8.03, range [52.12, 98.19]